Protein AF-A0ABD3WEG9-F1 (afdb_monomer_lite)

Secondary structure (DSSP, 8-state):
-GGGGT-SSEEEEETTEEEEE--TTEEEPTTSS-EEE-TT--SSEEEEE-SSEEEEEESGGGGTS----EEEEE-S--SEEEEETTTTEEEEE-TT-SS-EEEEHHHHHHHHS-S----

Radius of gyration: 19.22 Å; chains: 1; bounding box: 44×30×59 Å

Sequence (119 aa):
SCVNYGCDHICVTEKVGVSCVCKDGYNLNHDMKTCSVNNEYFHRGLVFSNDSSICIVDIRVLTHFSYVPKCVLKINGTRYMVLDTDQRQIIIANETAIYCAMVDILELHQLTKPTGTIS

pLDDT: mean 80.31, std 13.63, range [36.19, 95.25]

Foldseek 3Di:
DLVVVLAPDDWDQDPPGIFHDDDPQWDQDPVRHYTDGNLPDLPDWDWDDDQFFIWIWRCVCVPPDDTDTHGQDTDHGFDDWDQDPVVQWIWTDDPPDPDIDIDHNVVVSVSVDPPDDPD

Organism: Sinanodonta woodiana (NCBI:txid1069815)

Structure (mmCIF, N/CA/C/O backbone):
data_AF-A0ABD3WEG9-F1
#
_entry.id   AF-A0ABD3WEG9-F1
#
loop_
_atom_site.group_PDB
_atom_site.id
_atom_site.type_symbol
_atom_site.label_atom_id
_atom_site.label_alt_id
_atom_site.label_comp_id
_atom_site.label_asym_id
_atom_site.label_entity_id
_atom_site.label_seq_id
_atom_site.pdbx_PDB_ins_code
_atom_site.Cartn_x
_atom_site.Cartn_y
_atom_site.Cartn_z
_atom_site.occupancy
_atom_site.B_iso_or_equiv
_atom_site.auth_seq_id
_atom_site.auth_comp_id
_atom_site.auth_asym_id
_atom_site.auth_atom_id
_atom_site.pdbx_PDB_model_num
ATOM 1 N N . SER A 1 1 ? 19.463 -8.565 -25.690 1.00 74.19 1 SER A N 1
ATOM 2 C CA . SER A 1 1 ? 18.799 -8.338 -24.389 1.00 74.19 1 SER A CA 1
ATOM 3 C C . SER A 1 1 ? 18.061 -7.012 -24.440 1.00 74.19 1 SER A C 1
ATOM 5 O O . SER A 1 1 ? 18.470 -6.155 -25.212 1.00 74.19 1 SER A O 1
ATOM 7 N N . CYS A 1 2 ? 17.000 -6.837 -23.655 1.00 84.69 2 CYS A N 1
ATOM 8 C CA . CYS A 1 2 ? 16.153 -5.640 -23.653 1.00 84.69 2 CYS A CA 1
ATOM 9 C C . CYS A 1 2 ? 16.911 -4.336 -23.362 1.00 84.69 2 CYS A C 1
ATOM 11 O O . CYS A 1 2 ? 16.658 -3.297 -23.967 1.00 84.69 2 CYS A O 1
ATOM 13 N N . VAL A 1 3 ? 17.945 -4.462 -22.530 1.00 85.69 3 VAL A N 1
ATOM 14 C CA . VAL A 1 3 ? 18.919 -3.415 -22.208 1.00 85.69 3 VAL A CA 1
ATOM 15 C C . VAL A 1 3 ? 19.578 -2.828 -23.465 1.00 85.69 3 VAL A C 1
ATOM 17 O O . VAL A 1 3 ? 19.838 -1.632 -23.518 1.00 85.69 3 VAL A O 1
ATOM 20 N N . ASN A 1 4 ? 19.771 -3.622 -24.527 1.00 90.75 4 ASN A N 1
ATOM 21 C CA . ASN A 1 4 ? 20.377 -3.148 -25.780 1.00 90.75 4 ASN A CA 1
ATOM 22 C C . ASN A 1 4 ? 19.481 -2.153 -26.539 1.00 90.75 4 ASN A C 1
ATOM 24 O O . ASN A 1 4 ? 19.971 -1.436 -27.404 1.00 90.75 4 ASN A O 1
ATOM 28 N N . TYR A 1 5 ? 18.181 -2.114 -26.230 1.00 89.69 5 TYR A N 1
ATOM 29 C CA . TYR A 1 5 ? 17.222 -1.156 -26.789 1.00 89.69 5 TYR A CA 1
ATOM 30 C C . TYR A 1 5 ? 16.966 0.034 -25.852 1.00 89.69 5 TYR A C 1
ATOM 32 O O . TYR A 1 5 ? 16.098 0.865 -26.138 1.00 89.69 5 TYR A O 1
ATOM 40 N N . GLY A 1 6 ? 17.707 0.111 -24.740 1.00 91.50 6 GLY A N 1
ATOM 41 C CA . GLY A 1 6 ? 17.581 1.154 -23.726 1.00 91.50 6 GLY A CA 1
ATOM 42 C C . GLY A 1 6 ? 16.321 1.051 -22.867 1.00 91.50 6 GLY A C 1
ATOM 43 O O . GLY A 1 6 ? 15.962 2.040 -22.251 1.00 91.50 6 GLY A O 1
ATOM 44 N N . CYS A 1 7 ? 15.620 -0.088 -22.853 1.00 94.88 7 CYS A N 1
ATOM 45 C CA . CYS A 1 7 ? 14.435 -0.259 -22.011 1.00 94.88 7 CYS A CA 1
ATOM 46 C C . CYS A 1 7 ? 14.826 -0.687 -20.592 1.00 94.88 7 CYS A C 1
ATOM 48 O O . CYS A 1 7 ? 15.594 -1.640 -20.436 1.00 94.88 7 CYS A O 1
ATOM 50 N N . ASP A 1 8 ? 14.215 -0.066 -19.581 1.00 92.50 8 ASP A N 1
ATOM 51 C CA . ASP A 1 8 ? 14.410 -0.447 -18.174 1.00 92.50 8 ASP A CA 1
ATOM 52 C C . ASP A 1 8 ? 13.815 -1.821 -17.847 1.00 92.50 8 ASP A C 1
ATOM 54 O O . ASP A 1 8 ? 14.402 -2.617 -17.115 1.00 92.50 8 ASP A O 1
ATOM 58 N N . HIS A 1 9 ? 12.622 -2.105 -18.376 1.00 90.00 9 HIS A N 1
ATOM 59 C CA . HIS A 1 9 ? 11.848 -3.292 -18.020 1.00 90.00 9 HIS A CA 1
ATOM 60 C C . HIS A 1 9 ? 11.650 -4.242 -19.201 1.00 90.00 9 HIS A C 1
ATOM 62 O O . HIS A 1 9 ? 12.407 -5.200 -19.363 1.00 90.00 9 HIS A O 1
ATOM 68 N N . ILE A 1 10 ? 10.592 -4.034 -19.983 1.00 92.81 10 ILE A N 1
ATOM 69 C CA . ILE A 1 10 ? 10.151 -4.9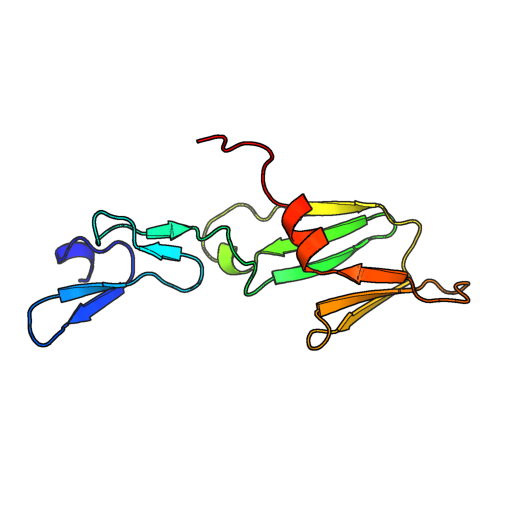39 -21.044 1.00 92.81 10 ILE A CA 1
ATOM 70 C C . ILE A 1 10 ? 10.284 -4.203 -22.378 1.00 92.81 10 ILE A C 1
ATOM 72 O O . ILE A 1 10 ? 10.112 -2.990 -22.452 1.00 92.81 10 ILE A O 1
ATOM 76 N N . CYS A 1 11 ? 10.589 -4.938 -23.440 1.00 94.56 11 CYS A N 1
ATOM 77 C CA . CYS A 1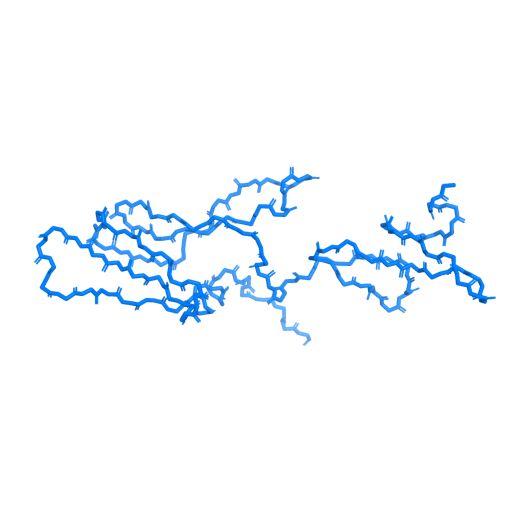 11 ? 10.661 -4.448 -24.810 1.00 94.56 11 CYS A CA 1
ATOM 78 C C . CYS A 1 11 ? 9.763 -5.326 -25.654 1.00 94.56 11 CYS A C 1
ATOM 80 O O . CYS A 1 11 ? 9.792 -6.555 -25.542 1.00 94.56 11 CYS A O 1
ATOM 82 N N . VAL A 1 12 ? 8.987 -4.681 -26.509 1.00 93.94 12 VAL A N 1
ATOM 83 C CA . VAL A 1 12 ? 8.063 -5.332 -27.421 1.00 93.94 12 VAL A CA 1
ATOM 84 C C . VAL A 1 12 ? 8.502 -4.981 -28.832 1.00 93.94 12 VAL A C 1
ATOM 86 O O . VAL A 1 12 ? 8.712 -3.818 -29.170 1.00 93.94 12 VAL A O 1
ATOM 89 N N . THR A 1 13 ? 8.710 -6.004 -29.656 1.00 91.50 13 THR A N 1
ATOM 90 C CA . THR A 1 13 ? 8.978 -5.807 -31.080 1.00 91.50 13 THR A CA 1
ATOM 91 C C . THR A 1 13 ? 7.654 -5.557 -31.786 1.00 91.50 13 THR A C 1
ATOM 93 O O . THR A 1 13 ? 6.763 -6.404 -31.764 1.00 91.50 13 THR A O 1
ATOM 96 N N . GLU A 1 14 ? 7.527 -4.394 -32.409 1.00 88.56 14 GLU A N 1
ATOM 97 C CA . GLU A 1 14 ? 6.346 -3.995 -33.165 1.00 88.56 14 GLU A CA 1
ATOM 98 C C . GLU A 1 14 ? 6.615 -4.069 -34.673 1.00 88.56 14 GLU A C 1
ATOM 100 O O . GLU A 1 14 ? 7.735 -4.318 -35.121 1.00 88.56 14 GLU A O 1
ATOM 105 N N . LYS A 1 15 ? 5.579 -3.823 -35.488 1.00 89.62 15 LYS A N 1
ATOM 106 C CA . LYS A 1 15 ? 5.729 -3.744 -36.954 1.00 89.62 15 LYS A CA 1
ATOM 107 C C . LYS A 1 15 ? 6.740 -2.673 -37.377 1.00 89.62 15 LYS A C 1
ATOM 109 O O . LYS A 1 15 ? 7.346 -2.803 -38.436 1.00 89.62 15 LYS A O 1
ATOM 114 N N . VAL A 1 16 ? 6.912 -1.632 -36.560 1.00 84.00 16 VAL A N 1
ATOM 115 C CA . VAL A 1 16 ? 7.867 -0.543 -36.781 1.00 84.00 16 VAL A CA 1
ATOM 116 C C . VAL A 1 16 ? 8.735 -0.383 -35.530 1.00 84.00 16 VAL A C 1
ATOM 118 O O . VAL A 1 16 ? 8.486 0.464 -34.681 1.00 84.00 16 VAL A O 1
ATOM 121 N N . GLY A 1 17 ? 9.772 -1.212 -35.413 1.00 88.19 17 GLY A N 1
ATOM 122 C CA . GLY A 1 17 ? 10.808 -1.058 -34.389 1.00 88.19 17 GLY A CA 1
ATOM 123 C C . GLY A 1 17 ? 10.499 -1.729 -33.048 1.00 88.19 17 GLY A C 1
ATOM 124 O O . GLY A 1 17 ? 9.861 -2.779 -32.988 1.00 88.19 17 GLY A O 1
ATOM 125 N N . VAL A 1 18 ? 11.043 -1.157 -31.970 1.00 91.50 18 VAL A N 1
ATOM 126 C CA . VAL A 1 18 ? 10.950 -1.696 -30.604 1.00 91.50 18 VAL A CA 1
ATOM 127 C C . VAL A 1 18 ? 10.416 -0.619 -29.670 1.00 91.50 18 VAL A C 1
ATOM 129 O O . VAL A 1 18 ? 11.024 0.448 -29.551 1.00 91.50 18 VAL A O 1
ATOM 132 N N . SER A 1 19 ? 9.319 -0.922 -28.982 1.00 93.69 19 SER A N 1
ATOM 133 C CA . SER A 1 19 ? 8.747 -0.098 -27.918 1.00 93.69 19 SER A CA 1
ATOM 134 C C . SER A 1 19 ? 9.132 -0.653 -26.546 1.00 93.69 19 SER A C 1
ATOM 136 O O . SER A 1 19 ? 9.374 -1.853 -26.390 1.00 93.69 19 SER A O 1
ATOM 138 N N . CYS A 1 20 ? 9.235 0.223 -25.544 1.00 95.25 20 CYS A N 1
ATOM 139 C CA . CYS A 1 20 ? 9.461 -0.183 -24.159 1.00 95.25 20 CYS A CA 1
ATOM 140 C C . CYS A 1 20 ? 8.137 -0.185 -23.395 1.00 95.25 20 CYS A C 1
ATOM 142 O O . CYS A 1 20 ? 7.292 0.685 -23.590 1.00 95.25 20 CYS A O 1
ATOM 144 N N . VAL A 1 21 ? 7.975 -1.159 -22.505 1.00 92.88 21 VAL A N 1
ATOM 145 C CA . VAL A 1 21 ? 6.794 -1.330 -21.659 1.00 92.88 21 VAL A CA 1
ATOM 146 C C . VAL A 1 21 ? 7.252 -1.572 -20.224 1.00 92.88 21 VAL A C 1
ATOM 148 O O . VAL A 1 21 ? 8.261 -2.239 -19.973 1.00 92.88 21 VAL A O 1
ATOM 151 N N . CYS A 1 22 ? 6.512 -1.029 -19.264 1.00 89.25 22 CYS A N 1
ATOM 152 C CA . CYS A 1 22 ? 6.800 -1.204 -17.849 1.00 89.25 22 CYS A CA 1
ATOM 153 C C . CYS A 1 22 ? 6.025 -2.390 -17.262 1.00 89.25 22 CYS A C 1
ATOM 155 O O . 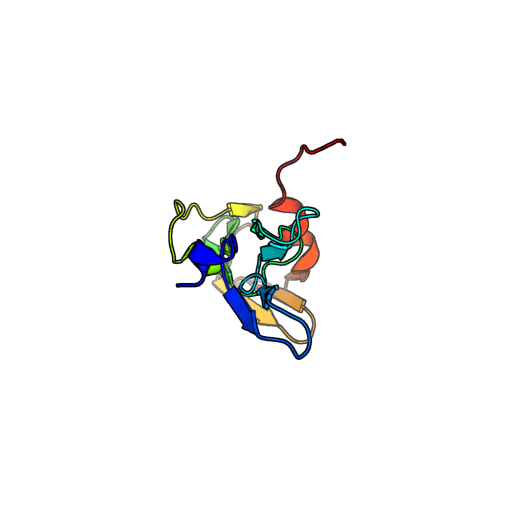CYS A 1 22 ? 4.924 -2.713 -17.700 1.00 89.25 22 CYS A O 1
ATOM 157 N N . LYS A 1 23 ? 6.615 -3.050 -16.259 1.00 85.56 23 LYS A N 1
ATOM 158 C CA . LYS A 1 23 ? 5.919 -4.057 -15.446 1.00 85.56 23 LYS A CA 1
ATOM 159 C C . LYS A 1 23 ? 4.758 -3.418 -14.675 1.00 85.56 23 LYS A C 1
ATOM 161 O O . LYS A 1 23 ? 4.785 -2.219 -14.403 1.00 85.56 23 LYS A O 1
ATOM 166 N N . ASP A 1 24 ? 3.795 -4.238 -14.253 1.00 77.75 24 ASP A N 1
ATOM 167 C CA . ASP A 1 24 ? 2.699 -3.825 -13.367 1.00 77.75 24 ASP A CA 1
ATOM 168 C C . ASP A 1 24 ? 3.203 -2.972 -12.191 1.00 77.75 24 ASP A C 1
ATOM 170 O O . ASP A 1 24 ? 4.132 -3.359 -11.478 1.00 77.75 24 ASP A O 1
ATOM 174 N N . GLY A 1 25 ? 2.548 -1.835 -11.943 1.00 73.69 25 GLY A N 1
ATOM 175 C CA . GLY A 1 25 ? 2.930 -0.911 -10.869 1.00 73.69 25 GLY A CA 1
ATOM 176 C C . GLY A 1 25 ? 4.022 0.090 -11.245 1.00 73.69 25 GLY A C 1
ATOM 177 O O . GLY A 1 25 ? 4.511 0.787 -10.363 1.00 73.69 25 GLY A O 1
ATOM 178 N N . TYR A 1 26 ? 4.377 0.197 -12.525 1.00 82.25 26 TYR A N 1
ATOM 179 C CA . TYR A 1 26 ? 5.281 1.217 -13.046 1.00 82.25 26 TYR A CA 1
ATOM 180 C C . TYR A 1 26 ? 4.675 1.909 -14.268 1.00 82.25 26 TYR A C 1
ATOM 182 O O . TYR A 1 26 ? 4.029 1.263 -15.092 1.00 82.25 26 TYR A O 1
ATOM 190 N N . ASN A 1 27 ? 4.931 3.207 -14.404 1.00 88.06 27 ASN A N 1
ATOM 191 C CA . ASN A 1 27 ? 4.557 4.001 -15.566 1.00 88.06 27 ASN A CA 1
ATOM 192 C C . ASN A 1 27 ? 5.786 4.252 -16.439 1.00 88.06 27 ASN A C 1
ATOM 194 O O . ASN A 1 27 ? 6.883 4.495 -15.929 1.00 88.06 27 ASN A O 1
ATOM 198 N N . LEU A 1 28 ? 5.591 4.193 -17.757 1.00 92.12 28 LEU A N 1
ATOM 199 C CA . LEU A 1 28 ? 6.629 4.566 -18.712 1.00 92.12 28 LEU A CA 1
ATOM 200 C C . LEU A 1 28 ? 6.819 6.080 -18.656 1.00 92.12 28 LEU A C 1
ATOM 202 O O . LEU A 1 28 ? 5.855 6.836 -18.773 1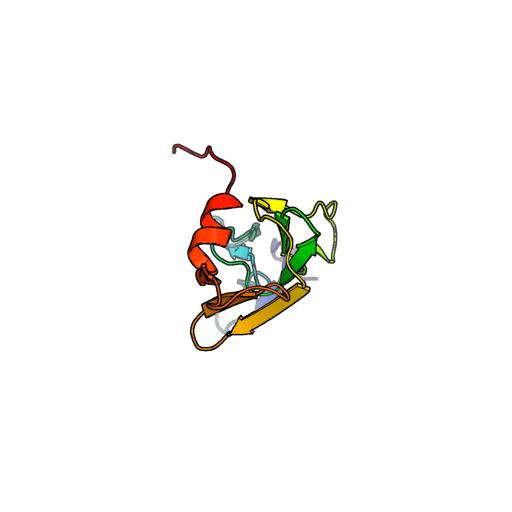.00 92.12 28 LEU A O 1
ATOM 206 N N . ASN A 1 29 ? 8.059 6.508 -18.454 1.00 93.31 29 ASN A N 1
ATOM 207 C CA . ASN A 1 29 ? 8.403 7.918 -18.397 1.00 93.31 29 ASN A CA 1
ATOM 208 C C . ASN A 1 29 ? 8.334 8.552 -19.794 1.00 93.31 29 ASN A C 1
ATOM 210 O O . ASN A 1 29 ? 8.279 7.873 -20.821 1.00 93.31 29 ASN A O 1
ATOM 214 N N . HIS A 1 30 ? 8.368 9.885 -19.842 1.00 94.81 30 HIS A N 1
ATOM 215 C CA . HIS A 1 30 ? 8.299 10.646 -21.095 1.00 94.81 30 HIS A CA 1
ATOM 216 C C . HIS A 1 30 ? 9.449 10.366 -22.071 1.00 94.81 30 HIS A C 1
ATOM 218 O O . HIS A 1 30 ? 9.305 10.616 -23.264 1.00 94.81 30 HIS A O 1
ATOM 224 N N . ASP A 1 31 ? 10.570 9.825 -21.590 1.00 94.69 31 ASP A N 1
ATOM 225 C CA . ASP A 1 31 ? 11.671 9.374 -22.444 1.00 94.69 31 ASP A CA 1
ATOM 226 C C . ASP A 1 31 ? 11.347 8.090 -23.232 1.00 94.69 31 ASP A C 1
ATOM 228 O O . ASP A 1 31 ? 12.129 7.687 -24.091 1.00 94.69 31 ASP A O 1
ATOM 232 N N . MET A 1 32 ? 10.192 7.465 -22.965 1.00 93.31 32 MET A N 1
ATOM 233 C CA . MET A 1 32 ? 9.708 6.214 -23.559 1.00 93.31 32 MET A CA 1
ATOM 234 C C . MET A 1 32 ? 10.638 5.014 -23.339 1.00 93.31 32 MET A C 1
ATOM 236 O O . MET A 1 32 ? 10.557 4.020 -24.067 1.00 93.31 32 MET A O 1
ATOM 240 N N . LYS A 1 33 ? 11.531 5.097 -22.353 1.00 93.12 33 LYS A N 1
ATOM 241 C CA . LYS A 1 33 ? 12.589 4.116 -22.093 1.00 93.12 33 LYS A CA 1
ATOM 242 C C . LYS A 1 33 ? 12.617 3.681 -20.636 1.00 93.12 33 LYS A C 1
ATOM 244 O O . LYS A 1 33 ? 12.712 2.478 -20.369 1.00 93.12 33 LYS A O 1
ATOM 249 N N . THR A 1 34 ? 12.504 4.644 -19.725 1.00 93.00 34 THR A N 1
ATOM 250 C CA . THR A 1 34 ? 12.631 4.408 -18.291 1.00 93.00 34 THR A CA 1
ATOM 251 C C . THR A 1 34 ? 11.281 4.245 -17.604 1.00 93.00 34 THR A C 1
ATOM 253 O O . THR A 1 34 ? 10.248 4.711 -18.094 1.00 93.00 34 THR A O 1
ATOM 256 N N . CYS A 1 35 ? 11.274 3.552 -16.466 1.00 90.00 35 CYS A N 1
ATOM 257 C CA . CYS A 1 35 ? 10.056 3.236 -15.721 1.00 90.00 35 CYS A CA 1
ATOM 258 C C . CYS A 1 35 ? 10.094 3.837 -14.312 1.00 90.00 35 CYS A C 1
ATOM 260 O O . CYS A 1 35 ? 10.988 3.531 -13.524 1.00 90.00 35 CYS A O 1
ATOM 262 N N . SER A 1 36 ? 9.089 4.638 -13.952 1.00 86.19 36 SER A N 1
ATOM 263 C CA . SER A 1 36 ? 8.901 5.136 -12.581 1.00 86.19 36 SER A CA 1
ATOM 264 C C . SER A 1 36 ? 7.810 4.354 -11.854 1.00 86.19 36 SER A C 1
ATOM 266 O O . SER A 1 36 ? 6.866 3.866 -12.473 1.00 86.19 36 SER A O 1
ATOM 268 N N . VAL A 1 37 ? 7.947 4.188 -10.533 1.00 76.62 37 VAL A N 1
ATOM 269 C CA . VAL A 1 37 ? 6.931 3.500 -9.721 1.00 76.62 37 VAL A CA 1
ATOM 270 C C . VAL A 1 37 ? 5.620 4.271 -9.823 1.00 76.62 37 VAL A C 1
ATOM 272 O O . VAL A 1 37 ? 5.557 5.461 -9.514 1.00 76.62 37 VAL A O 1
ATOM 275 N N . ASN A 1 38 ? 4.563 3.578 -10.233 1.00 74.06 38 ASN A N 1
ATOM 276 C CA . ASN A 1 38 ? 3.225 4.126 -10.237 1.00 74.06 38 ASN A CA 1
ATOM 277 C C . ASN A 1 38 ? 2.688 4.134 -8.795 1.00 74.06 38 ASN A C 1
ATOM 279 O O . ASN A 1 38 ? 2.270 3.105 -8.260 1.00 74.06 38 ASN A O 1
ATOM 283 N N . ASN A 1 39 ? 2.691 5.314 -8.175 1.00 65.56 39 ASN A N 1
ATOM 284 C CA . ASN A 1 39 ? 2.139 5.541 -6.837 1.00 65.56 39 ASN A CA 1
ATOM 285 C C . ASN A 1 39 ? 0.601 5.614 -6.806 1.00 65.56 39 ASN A C 1
ATOM 287 O O . ASN A 1 39 ? 0.030 5.844 -5.737 1.00 65.56 39 ASN A O 1
ATOM 291 N N . GLU A 1 40 ? -0.083 5.464 -7.943 1.00 60.50 40 GLU A N 1
ATOM 292 C CA . GLU A 1 40 ? -1.528 5.688 -8.021 1.00 60.50 40 GLU A CA 1
ATOM 293 C C . GLU A 1 40 ? -2.366 4.525 -7.491 1.00 60.50 40 GLU A C 1
ATOM 295 O O . GLU A 1 40 ? -3.511 4.756 -7.119 1.00 60.50 40 GLU A O 1
ATOM 300 N N . TYR A 1 41 ? -1.825 3.307 -7.370 1.00 54.09 41 TYR A N 1
ATOM 301 C CA . TYR A 1 41 ? -2.627 2.161 -6.928 1.00 54.09 41 TYR A CA 1
ATOM 302 C C . TYR A 1 41 ? -1.793 1.115 -6.202 1.00 54.09 41 TYR A C 1
ATOM 304 O O . TYR A 1 41 ? -0.822 0.622 -6.770 1.00 54.09 41 TYR A O 1
ATOM 312 N N . PHE A 1 42 ? -2.215 0.686 -5.007 1.00 60.06 42 PHE A N 1
ATOM 313 C CA . PHE A 1 42 ? -1.830 -0.612 -4.436 1.00 60.06 42 PHE A CA 1
ATOM 314 C C . PHE A 1 42 ? -2.644 -1.700 -5.143 1.00 60.06 42 PHE A C 1
ATOM 316 O O . PHE A 1 42 ? -3.708 -2.089 -4.680 1.00 60.06 42 PHE A O 1
ATOM 323 N N . HIS A 1 43 ? -2.180 -2.180 -6.298 1.00 60.25 43 HIS A N 1
ATOM 324 C CA . HIS A 1 43 ? -2.901 -3.242 -7.012 1.00 60.25 43 HIS A CA 1
ATOM 325 C C . HIS A 1 43 ? -2.843 -4.587 -6.283 1.00 60.25 43 HIS A C 1
ATOM 327 O O . HIS A 1 43 ? -3.721 -5.427 -6.458 1.00 60.25 43 HIS A O 1
ATOM 333 N N . ARG A 1 44 ? -1.781 -4.816 -5.504 1.00 72.25 44 ARG A N 1
ATOM 334 C CA . ARG A 1 44 ? -1.542 -6.057 -4.768 1.00 72.25 44 ARG A CA 1
ATOM 335 C C . ARG A 1 44 ? -0.843 -5.693 -3.462 1.00 72.25 44 ARG A C 1
ATOM 337 O O . ARG A 1 44 ? 0.257 -5.141 -3.484 1.00 72.25 44 ARG A O 1
ATOM 344 N N . GLY A 1 45 ? -1.485 -5.975 -2.337 1.00 76.94 45 GLY A N 1
ATOM 345 C CA . GLY A 1 45 ? -0.987 -5.632 -1.010 1.00 76.94 45 GLY A CA 1
ATOM 346 C C . GLY A 1 45 ? -1.594 -6.525 0.061 1.00 76.94 45 GLY A C 1
ATOM 347 O O . GLY A 1 45 ? -2.575 -7.222 -0.189 1.00 76.94 45 GLY A O 1
ATOM 348 N N . LEU A 1 46 ? -1.002 -6.499 1.250 1.00 83.06 46 LEU A N 1
ATOM 349 C CA . LEU A 1 46 ? -1.582 -7.103 2.444 1.00 83.06 46 LEU A CA 1
ATOM 350 C C . LEU A 1 46 ? -2.131 -5.989 3.325 1.00 83.06 46 LEU A C 1
ATOM 352 O O . LEU A 1 46 ? -1.437 -5.002 3.577 1.00 83.06 46 LEU A O 1
ATOM 356 N N . VAL A 1 47 ? -3.354 -6.169 3.809 1.00 86.88 47 VAL A N 1
ATOM 357 C CA . VAL A 1 47 ? -3.925 -5.336 4.865 1.00 86.88 47 VAL A CA 1
ATOM 358 C C . VAL A 1 47 ? -4.048 -6.209 6.102 1.00 86.88 47 VAL A C 1
ATOM 360 O O . VAL A 1 47 ? -4.611 -7.300 6.035 1.00 86.88 47 VAL A O 1
ATOM 363 N N . PHE A 1 48 ? -3.504 -5.747 7.219 1.00 88.94 48 PHE A N 1
ATOM 364 C CA . PHE A 1 48 ? -3.616 -6.439 8.496 1.00 88.94 48 PHE A CA 1
ATOM 365 C C . PHE A 1 48 ? -3.844 -5.436 9.621 1.00 88.94 48 PHE A C 1
ATOM 367 O O . PHE A 1 48 ? -3.446 -4.274 9.531 1.00 88.94 48 PHE A O 1
ATOM 374 N N . SER A 1 49 ? -4.465 -5.895 10.697 1.00 89.38 49 SER A N 1
ATOM 375 C CA . SER A 1 49 ? -4.588 -5.148 11.942 1.00 89.38 49 SER A CA 1
ATOM 376 C C . SER A 1 49 ? -3.665 -5.735 13.002 1.00 89.38 49 SER A C 1
ATOM 378 O O . SER A 1 49 ? -3.467 -6.947 13.066 1.00 89.38 49 SER A O 1
ATOM 380 N N . ASN A 1 50 ? -3.137 -4.876 13.863 1.00 85.00 50 ASN A N 1
ATOM 381 C CA . ASN A 1 50 ? -2.730 -5.271 15.209 1.00 85.00 50 ASN A CA 1
ATOM 382 C C . ASN A 1 50 ? -3.767 -4.743 16.218 1.00 85.00 50 ASN A C 1
ATOM 384 O O . ASN A 1 50 ? -4.798 -4.200 15.825 1.00 85.00 50 ASN A O 1
ATOM 388 N N . ASP A 1 51 ? -3.479 -4.844 17.514 1.00 83.44 51 ASP A N 1
ATOM 389 C CA . ASP A 1 51 ? -4.419 -4.438 18.571 1.00 83.44 51 ASP A CA 1
ATOM 390 C C . ASP A 1 51 ? -4.744 -2.931 18.583 1.00 83.44 51 ASP A C 1
ATOM 392 O O . ASP A 1 51 ? -5.704 -2.502 19.220 1.00 83.44 51 ASP A O 1
ATOM 396 N N . SER A 1 52 ? -3.954 -2.110 17.888 1.00 86.38 52 SER A N 1
ATOM 397 C CA . SER A 1 52 ? -4.004 -0.645 17.973 1.00 86.38 52 SER A CA 1
ATOM 398 C C . SER A 1 52 ? -4.050 0.076 16.626 1.00 86.38 52 SER A C 1
ATOM 400 O O . SER A 1 52 ? -4.215 1.298 16.575 1.00 86.38 52 SER A O 1
ATOM 402 N N . SER A 1 53 ? -3.798 -0.608 15.511 1.00 89.44 53 SER A N 1
ATOM 403 C CA . SER A 1 53 ? -3.668 0.019 14.196 1.00 89.44 53 SER A CA 1
ATOM 404 C C . SER A 1 53 ? -3.943 -0.945 13.047 1.00 89.44 53 SER A C 1
ATOM 406 O O . SER A 1 53 ? -3.634 -2.132 13.135 1.00 89.44 53 SER A O 1
ATOM 408 N N . ILE A 1 54 ? -4.436 -0.400 11.937 1.00 88.44 54 ILE A N 1
ATOM 409 C CA . ILE A 1 54 ? -4.465 -1.066 10.632 1.00 88.44 54 ILE A CA 1
ATOM 410 C C . ILE A 1 54 ? -3.242 -0.636 9.836 1.00 88.44 54 ILE A C 1
ATOM 412 O O . ILE A 1 54 ? -2.908 0.554 9.770 1.00 88.44 54 ILE A O 1
ATOM 416 N N . CYS A 1 55 ? -2.594 -1.614 9.218 1.00 86.44 55 CYS A N 1
ATOM 417 C CA . CYS A 1 55 ? -1.381 -1.443 8.449 1.00 86.44 55 CYS A CA 1
ATOM 418 C C . CYS A 1 55 ? -1.536 -2.034 7.045 1.00 86.44 55 CYS A C 1
ATOM 420 O O . CYS A 1 55 ? -2.208 -3.046 6.843 1.00 86.44 55 CYS A O 1
ATOM 422 N N . ILE A 1 56 ? -0.880 -1.395 6.077 1.00 83.25 56 ILE A N 1
ATOM 423 C CA . ILE A 1 56 ? -0.825 -1.845 4.685 1.00 83.25 56 ILE A CA 1
ATOM 424 C C . ILE A 1 56 ? 0.623 -2.155 4.319 1.00 83.25 56 ILE A C 1
ATOM 426 O O . ILE A 1 56 ? 1.548 -1.423 4.692 1.00 83.25 56 ILE A O 1
ATOM 430 N N . VAL A 1 57 ? 0.813 -3.223 3.552 1.00 79.25 57 VAL A N 1
ATOM 431 C CA . VAL A 1 57 ? 2.086 -3.588 2.928 1.00 79.25 57 VAL A CA 1
ATOM 432 C C . VAL A 1 57 ? 1.884 -3.697 1.423 1.00 79.25 57 VAL A C 1
ATOM 434 O O . VAL A 1 57 ? 0.998 -4.420 0.969 1.00 79.25 57 VAL A O 1
ATOM 437 N N . ASP A 1 58 ? 2.725 -3.012 0.646 1.00 75.12 58 ASP A N 1
ATOM 438 C CA . ASP A 1 58 ? 2.819 -3.246 -0.798 1.00 75.12 58 ASP A CA 1
ATOM 439 C C . ASP A 1 58 ? 3.644 -4.512 -1.053 1.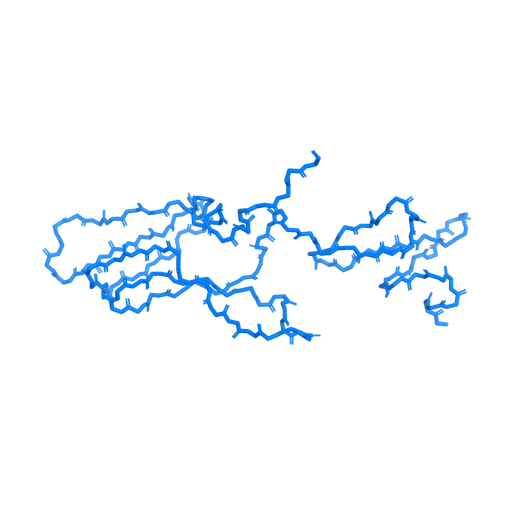00 75.12 58 ASP A C 1
ATOM 441 O O . ASP A 1 58 ? 4.826 -4.566 -0.707 1.00 75.12 58 ASP A O 1
ATOM 445 N N . ILE A 1 59 ? 3.042 -5.533 -1.669 1.00 69.94 59 ILE A N 1
ATOM 446 C CA . ILE A 1 59 ? 3.754 -6.778 -1.993 1.00 69.94 59 ILE A CA 1
ATOM 447 C C . ILE A 1 59 ? 4.441 -6.739 -3.360 1.00 69.94 59 ILE A C 1
ATOM 449 O O . ILE A 1 59 ? 5.277 -7.593 -3.642 1.00 69.94 59 ILE A O 1
ATOM 453 N N . ARG A 1 60 ? 4.178 -5.740 -4.212 1.00 63.31 60 ARG A N 1
ATOM 454 C CA . ARG A 1 60 ? 4.923 -5.569 -5.480 1.00 63.31 60 ARG A CA 1
ATOM 455 C C . ARG A 1 60 ? 6.364 -5.146 -5.229 1.00 63.31 60 ARG A C 1
ATOM 457 O O . ARG A 1 60 ? 7.235 -5.369 -6.060 1.00 63.31 60 ARG A O 1
ATOM 464 N N . VAL A 1 61 ? 6.617 -4.626 -4.031 1.00 53.75 61 VAL A N 1
ATOM 465 C CA . VAL A 1 61 ? 7.949 -4.325 -3.528 1.00 53.75 61 VAL A CA 1
ATOM 466 C C . VAL A 1 61 ? 8.734 -5.599 -3.165 1.00 53.75 61 VAL A C 1
ATOM 468 O O . VAL A 1 61 ? 9.941 -5.479 -2.978 1.00 53.75 61 VAL A O 1
ATOM 471 N N . LEU A 1 62 ? 8.095 -6.798 -3.162 1.00 47.97 62 LEU A N 1
ATOM 472 C CA . LEU A 1 62 ? 8.593 -8.211 -3.211 1.00 47.97 62 LEU A CA 1
ATOM 473 C C . LEU A 1 62 ? 10.009 -8.440 -3.773 1.00 47.97 62 LEU A C 1
ATOM 475 O O . LEU A 1 62 ? 10.688 -9.415 -3.452 1.00 47.97 62 LEU A O 1
ATOM 479 N N . THR A 1 63 ? 10.453 -7.547 -4.647 1.00 55.84 63 THR A N 1
ATOM 480 C CA . THR A 1 63 ? 11.635 -7.741 -5.459 1.00 55.84 63 THR A CA 1
ATOM 481 C C . THR A 1 63 ? 12.636 -6.588 -5.405 1.00 55.84 63 THR A C 1
ATOM 483 O O . THR A 1 63 ? 13.282 -6.455 -6.429 1.00 55.84 63 THR A O 1
ATOM 486 N N . HIS A 1 64 ? 12.783 -5.777 -4.324 1.00 52.66 64 HIS A N 1
ATOM 487 C CA . HIS A 1 64 ? 14.055 -5.073 -3.934 1.00 52.66 64 HIS A CA 1
ATOM 488 C C . HIS A 1 64 ? 13.977 -3.867 -2.938 1.00 52.66 64 HIS A C 1
ATOM 490 O O . HIS A 1 64 ? 15.014 -3.246 -2.714 1.00 52.66 64 HIS A O 1
ATOM 496 N N . PHE A 1 65 ? 12.858 -3.507 -2.282 1.00 53.00 65 PHE A N 1
ATOM 497 C CA . PHE A 1 65 ? 12.879 -2.443 -1.238 1.00 53.00 65 PHE A CA 1
ATOM 498 C C . PHE A 1 65 ? 12.451 -2.926 0.158 1.00 53.00 65 PHE A C 1
ATOM 500 O O . PHE A 1 65 ? 11.705 -3.887 0.304 1.00 53.00 65 PHE A O 1
ATOM 507 N N . SER A 1 66 ? 12.960 -2.239 1.188 1.00 49.66 66 SER A N 1
ATOM 508 C CA . SER A 1 66 ? 12.742 -2.520 2.614 1.00 49.66 66 SER A CA 1
ATOM 509 C C . SER A 1 66 ? 11.250 -2.485 2.985 1.00 49.66 66 SER A C 1
ATOM 511 O O . SER A 1 66 ? 10.606 -1.436 2.904 1.00 49.66 66 SER A O 1
ATOM 513 N N . TYR A 1 67 ? 10.693 -3.635 3.378 1.00 63.06 67 TYR A N 1
ATOM 514 C CA . TYR A 1 67 ? 9.284 -3.791 3.757 1.00 63.06 67 TYR A CA 1
ATOM 515 C C . TYR A 1 67 ? 9.02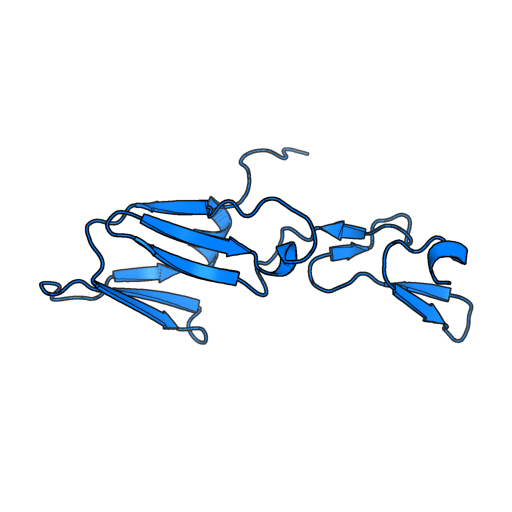2 -3.198 5.135 1.00 63.06 67 TYR A C 1
ATOM 517 O O . TYR A 1 67 ? 9.205 -3.861 6.155 1.00 63.06 67 TYR A O 1
ATOM 525 N N . VAL A 1 68 ? 8.552 -1.955 5.174 1.00 69.44 68 VAL A N 1
ATOM 526 C CA . VAL A 1 68 ? 8.039 -1.352 6.407 1.00 69.44 68 VAL A CA 1
ATOM 527 C C . VAL A 1 68 ? 6.522 -1.222 6.277 1.00 69.44 68 VAL A C 1
ATOM 529 O O . VAL A 1 68 ? 6.058 -0.445 5.438 1.00 69.44 68 VAL A O 1
ATOM 532 N N . PRO A 1 69 ? 5.732 -1.975 7.067 1.00 79.00 69 PRO A N 1
ATOM 533 C CA . PRO A 1 69 ? 4.288 -1.805 7.106 1.00 79.00 69 PRO A CA 1
ATOM 534 C C . PRO A 1 69 ? 3.923 -0.365 7.452 1.00 79.00 69 PRO A C 1
ATOM 536 O O . PRO A 1 69 ? 4.397 0.188 8.446 1.00 79.00 69 PRO A O 1
ATOM 539 N N . LYS A 1 70 ? 3.057 0.246 6.642 1.00 83.00 70 LYS A N 1
ATOM 540 C CA . LYS A 1 70 ? 2.539 1.585 6.923 1.00 83.00 70 LYS A CA 1
ATOM 541 C C . LYS A 1 70 ? 1.261 1.457 7.735 1.00 83.00 70 LYS A C 1
ATOM 543 O O . LYS A 1 70 ? 0.214 1.118 7.190 1.00 83.00 70 LYS A O 1
ATOM 548 N N . CYS A 1 71 ? 1.364 1.715 9.034 1.00 86.88 71 CYS A N 1
ATOM 549 C CA . CYS A 1 71 ? 0.227 1.732 9.948 1.00 86.88 71 CYS A CA 1
ATOM 550 C C . CYS A 1 71 ? -0.411 3.121 9.952 1.00 86.88 71 CYS A C 1
ATOM 552 O O . CYS A 1 71 ? 0.166 4.066 10.488 1.00 86.88 71 CYS A O 1
ATOM 554 N N . VAL A 1 72 ? -1.573 3.240 9.313 1.00 85.25 72 VAL A N 1
ATOM 555 C CA . VAL A 1 72 ? -2.169 4.537 8.949 1.00 85.25 72 VAL A CA 1
ATOM 556 C C . VAL A 1 72 ? -3.448 4.866 9.703 1.00 85.25 72 VAL A C 1
ATOM 558 O O . VAL A 1 72 ? -3.766 6.040 9.854 1.00 85.25 72 VAL A O 1
ATOM 561 N N . LEU A 1 73 ? -4.154 3.860 10.223 1.00 86.44 73 LEU A N 1
ATOM 562 C CA . LEU A 1 73 ? -5.388 4.075 10.972 1.00 86.44 73 LEU A CA 1
ATOM 563 C C . LEU A 1 73 ? -5.252 3.514 12.380 1.00 86.44 73 LEU A C 1
ATOM 565 O O . LEU A 1 73 ? -4.954 2.333 12.542 1.00 86.44 73 LEU A O 1
ATOM 569 N N . LYS A 1 74 ? -5.475 4.355 13.392 1.00 87.25 74 LYS A N 1
ATOM 570 C CA . LYS A 1 74 ? -5.534 3.932 14.793 1.00 87.25 74 LYS A CA 1
ATOM 571 C C . LYS A 1 74 ? -6.902 3.328 15.092 1.00 87.25 74 LYS A C 1
ATOM 573 O O . LYS A 1 74 ? -7.925 3.898 14.732 1.00 87.25 74 LYS A O 1
ATOM 578 N N . ILE A 1 75 ? -6.897 2.190 15.769 1.00 85.75 75 ILE A N 1
ATOM 579 C CA . ILE A 1 75 ? -8.088 1.452 16.200 1.00 85.75 75 ILE A CA 1
ATOM 580 C C . ILE A 1 75 ? -7.940 1.097 17.681 1.00 85.75 75 ILE A C 1
ATOM 582 O O . ILE A 1 75 ? -6.835 1.130 18.220 1.00 85.75 75 ILE A O 1
ATOM 586 N N . ASN A 1 76 ? -9.046 0.769 18.347 1.00 79.12 76 ASN A N 1
ATOM 587 C CA . ASN A 1 76 ? -9.047 0.369 19.753 1.00 79.12 76 ASN A CA 1
ATOM 588 C C . ASN A 1 76 ? -9.486 -1.091 19.887 1.00 79.12 76 ASN A C 1
ATOM 590 O O . ASN A 1 76 ? -10.655 -1.370 20.158 1.00 79.12 76 ASN A O 1
ATOM 594 N N . GLY A 1 77 ? -8.549 -2.008 19.647 1.00 76.06 77 GLY A N 1
ATOM 595 C CA . GLY A 1 77 ? -8.814 -3.439 19.614 1.00 76.06 77 GLY A CA 1
ATOM 596 C C . GLY A 1 77 ? -9.609 -3.855 18.377 1.00 76.06 77 GLY A C 1
ATOM 597 O O . GLY A 1 77 ? -10.626 -3.270 18.007 1.00 76.06 77 GLY A O 1
ATOM 598 N N . THR A 1 78 ? -9.157 -4.904 17.705 1.00 77.19 78 THR A N 1
ATOM 599 C CA . THR A 1 78 ? -9.891 -5.532 16.604 1.00 77.19 78 THR A CA 1
ATOM 600 C C . THR A 1 78 ? -9.659 -7.018 16.682 1.00 77.19 78 THR A C 1
ATOM 602 O O . THR A 1 78 ? -8.515 -7.462 16.724 1.00 77.19 78 THR A O 1
ATOM 605 N N . ARG A 1 79 ? -10.749 -7.783 16.714 1.00 82.44 79 ARG A N 1
ATOM 606 C CA . ARG A 1 79 ? -10.667 -9.245 16.731 1.00 82.44 79 ARG A CA 1
ATOM 607 C C . ARG A 1 79 ? -11.055 -9.855 15.398 1.00 82.44 79 ARG A C 1
ATOM 609 O O . ARG A 1 79 ? -10.520 -10.893 15.023 1.00 82.44 79 ARG A O 1
ATOM 616 N N . TYR A 1 80 ? -11.950 -9.186 14.683 1.00 87.75 80 TYR A N 1
ATOM 617 C CA . TYR A 1 80 ? -12.407 -9.598 13.372 1.00 87.75 80 TYR A CA 1
ATOM 618 C C . TYR A 1 80 ? -12.141 -8.468 12.391 1.00 87.75 80 TYR A C 1
ATOM 620 O O . TYR A 1 80 ? -12.562 -7.332 12.605 1.00 87.75 80 TYR A O 1
ATOM 628 N N . MET A 1 81 ? -11.438 -8.802 11.318 1.00 90.44 81 MET A N 1
ATOM 629 C CA . MET A 1 81 ? -11.187 -7.910 10.201 1.00 90.44 81 MET A CA 1
ATOM 630 C C . MET A 1 81 ? -11.484 -8.683 8.923 1.00 90.44 81 MET A C 1
ATOM 632 O O . MET A 1 81 ? -10.935 -9.763 8.705 1.00 90.44 81 MET A O 1
ATOM 636 N N . VAL A 1 82 ? -12.365 -8.136 8.095 1.00 91.56 82 VAL A N 1
ATOM 637 C CA . VAL A 1 82 ? -12.746 -8.709 6.804 1.00 91.56 82 VAL A CA 1
ATOM 638 C C . VAL A 1 82 ? -12.532 -7.652 5.733 1.00 91.56 82 VAL A C 1
ATOM 640 O O . VAL A 1 82 ? -12.835 -6.479 5.937 1.00 91.56 82 VAL A O 1
ATOM 643 N N . LEU A 1 83 ? -11.990 -8.071 4.595 1.00 90.62 83 LEU A N 1
ATOM 644 C CA . LEU A 1 83 ? -11.839 -7.230 3.417 1.00 90.62 83 LEU A CA 1
ATOM 645 C C . LEU A 1 83 ? -12.945 -7.585 2.421 1.00 90.62 83 LEU A C 1
ATOM 647 O O . LEU A 1 83 ? -12.951 -8.695 1.892 1.00 90.62 83 LEU A O 1
ATOM 651 N N . ASP A 1 84 ? -13.854 -6.652 2.164 1.00 90.56 84 ASP A N 1
ATOM 652 C CA . ASP A 1 84 ? -14.820 -6.735 1.071 1.00 90.56 84 ASP A CA 1
ATOM 653 C C . ASP A 1 84 ? -14.216 -6.052 -0.164 1.00 90.56 84 ASP A C 1
ATOM 655 O O . ASP A 1 84 ? -14.116 -4.823 -0.246 1.00 90.56 84 ASP A O 1
ATOM 659 N N . THR A 1 85 ? -13.759 -6.856 -1.123 1.00 84.25 85 THR A N 1
ATOM 660 C CA . THR A 1 85 ? -13.130 -6.358 -2.353 1.00 84.25 85 THR A CA 1
ATOM 661 C C . THR A 1 85 ? -14.129 -5.812 -3.363 1.00 84.25 85 THR A C 1
ATOM 663 O O . THR A 1 85 ? -13.747 -4.975 -4.182 1.00 84.25 85 THR A O 1
ATOM 666 N N . ASP A 1 86 ? -15.385 -6.254 -3.303 1.00 87.81 86 ASP A N 1
ATOM 667 C CA . ASP A 1 86 ? -16.427 -5.831 -4.237 1.00 87.81 86 ASP A CA 1
ATOM 668 C C . ASP A 1 86 ? -16.922 -4.432 -3.865 1.00 87.81 86 ASP A C 1
ATOM 670 O O . ASP A 1 86 ? -17.032 -3.554 -4.724 1.00 87.81 86 ASP A O 1
ATOM 674 N N . GLN A 1 87 ? -17.132 -4.196 -2.567 1.00 88.62 87 GLN A N 1
ATOM 675 C CA . GLN A 1 87 ? -17.540 -2.894 -2.030 1.00 88.62 87 GLN A CA 1
ATOM 676 C C . GLN A 1 87 ? -16.362 -1.981 -1.675 1.00 88.62 87 GLN A C 1
ATOM 678 O O . GLN A 1 87 ? -16.569 -0.805 -1.387 1.00 88.62 87 GLN A O 1
ATOM 683 N N . ARG A 1 88 ? -15.127 -2.494 -1.736 1.00 88.50 88 ARG A N 1
ATOM 684 C CA . ARG A 1 88 ? -13.878 -1.788 -1.391 1.00 88.50 88 ARG A CA 1
ATOM 685 C C . ARG A 1 88 ? -13.832 -1.292 0.053 1.00 88.50 88 ARG A C 1
ATOM 687 O O . ARG A 1 88 ? -13.337 -0.199 0.333 1.00 88.50 88 ARG A O 1
ATOM 694 N N . GLN A 1 89 ? -14.305 -2.120 0.974 1.00 91.44 89 GLN A N 1
ATOM 695 C CA . GLN A 1 89 ? -14.385 -1.781 2.388 1.00 91.44 89 GLN A CA 1
ATOM 696 C C . GLN A 1 89 ? -13.610 -2.771 3.249 1.00 91.44 89 GLN A C 1
ATOM 698 O O . GLN A 1 89 ? -13.569 -3.973 2.996 1.00 91.44 89 GLN A O 1
ATOM 703 N N . ILE A 1 90 ? -13.013 -2.251 4.312 1.00 90.94 90 ILE A N 1
ATOM 704 C CA . ILE A 1 90 ? -12.497 -3.033 5.426 1.00 90.94 90 ILE A CA 1
ATOM 705 C C . ILE A 1 90 ? -13.544 -2.974 6.529 1.00 90.94 90 ILE A C 1
ATOM 707 O O . ILE A 1 90 ? -13.864 -1.900 7.038 1.00 90.94 90 ILE A O 1
ATOM 711 N N . ILE A 1 91 ? -14.062 -4.136 6.900 1.00 92.06 91 ILE A N 1
ATOM 712 C CA . ILE A 1 91 ? -15.054 -4.292 7.956 1.00 92.06 91 ILE A CA 1
ATOM 713 C C . ILE A 1 91 ? -14.337 -4.777 9.210 1.00 92.06 91 ILE A C 1
ATOM 715 O O . ILE A 1 91 ? -13.582 -5.751 9.179 1.00 92.06 91 ILE A O 1
ATOM 719 N N . ILE A 1 92 ? -14.574 -4.082 10.314 1.00 90.38 92 ILE A N 1
ATOM 720 C CA . ILE A 1 92 ? -13.863 -4.246 11.575 1.00 90.38 92 ILE A CA 1
ATOM 721 C C . ILE A 1 92 ? -14.882 -4.455 12.685 1.00 90.38 92 ILE A C 1
ATOM 723 O O . ILE A 1 92 ? -15.834 -3.683 12.830 1.00 90.38 92 ILE A O 1
ATOM 727 N N . ALA A 1 93 ? -14.651 -5.472 13.506 1.00 88.19 93 ALA A N 1
ATOM 728 C CA . ALA A 1 93 ? -15.431 -5.712 14.707 1.00 88.19 93 ALA A CA 1
ATOM 729 C C . ALA A 1 93 ? -14.551 -6.222 15.855 1.00 88.19 93 ALA A C 1
ATOM 731 O O . ALA A 1 93 ? -13.491 -6.834 15.667 1.00 88.19 93 ALA A O 1
ATOM 732 N N . ASN A 1 94 ? -15.016 -5.980 17.076 1.00 84.38 94 ASN A N 1
ATOM 733 C CA . ASN A 1 94 ? -14.500 -6.613 18.283 1.00 84.38 94 ASN A CA 1
ATOM 734 C C . ASN A 1 94 ? -15.594 -7.509 18.896 1.00 84.38 94 ASN A C 1
ATOM 736 O O . ASN A 1 94 ? -16.703 -7.589 18.375 1.00 84.38 94 ASN A O 1
ATOM 740 N N . GLU A 1 95 ? -15.283 -8.210 19.985 1.00 82.44 95 GLU A N 1
ATOM 741 C CA . GLU A 1 95 ? -16.217 -9.170 20.602 1.00 82.44 95 GLU A CA 1
ATOM 742 C C . GLU A 1 95 ? -17.461 -8.522 21.212 1.00 82.44 95 GLU A C 1
ATOM 744 O O . GLU A 1 95 ? -18.485 -9.179 21.368 1.00 82.44 95 GLU A O 1
ATOM 749 N N . THR A 1 96 ? -17.370 -7.246 21.581 1.00 82.44 96 THR A N 1
ATOM 750 C CA . THR A 1 96 ? -18.433 -6.506 22.269 1.00 82.44 96 THR A CA 1
ATOM 751 C C . THR A 1 96 ? -19.167 -5.539 21.342 1.00 82.44 96 THR A C 1
ATOM 753 O O . THR A 1 96 ? -20.071 -4.825 21.780 1.00 82.44 96 THR A O 1
ATOM 756 N N . ALA A 1 97 ? -18.793 -5.501 20.062 1.00 81.06 97 ALA A N 1
ATOM 757 C CA . ALA A 1 97 ? -19.328 -4.574 19.087 1.00 81.06 97 ALA A CA 1
ATOM 758 C C . ALA A 1 97 ? -20.756 -4.971 18.714 1.00 81.06 97 ALA A C 1
ATOM 760 O O . ALA A 1 97 ? -21.009 -6.058 18.203 1.00 81.06 97 ALA A O 1
ATOM 761 N N . ILE A 1 98 ? -21.689 -4.045 18.926 1.00 83.25 98 ILE A N 1
ATOM 762 C CA . ILE A 1 98 ? -23.078 -4.183 18.467 1.00 83.25 98 ILE A CA 1
ATOM 763 C C . ILE A 1 98 ? -23.178 -3.858 16.965 1.00 83.25 98 ILE A C 1
ATOM 765 O O . ILE A 1 98 ? -24.056 -4.362 16.271 1.00 83.25 98 ILE A O 1
ATOM 769 N N . TYR A 1 99 ? -22.261 -3.035 16.451 1.00 86.94 99 TYR A N 1
ATOM 770 C CA . TYR A 1 99 ? -22.179 -2.625 15.051 1.00 86.94 99 TYR A CA 1
ATOM 771 C C . TYR A 1 99 ? -20.748 -2.766 14.530 1.00 86.94 99 TYR A C 1
ATOM 773 O O . TYR A 1 99 ? -19.784 -2.537 15.260 1.00 86.94 99 TYR A O 1
ATOM 781 N N . CYS A 1 100 ? -20.611 -3.125 13.254 1.00 87.94 100 CYS A N 1
ATOM 782 C CA . CYS A 1 100 ? -19.310 -3.166 12.593 1.00 87.94 100 CYS A CA 1
ATOM 783 C C . CYS A 1 100 ? -18.873 -1.752 12.198 1.00 87.94 100 CYS A C 1
ATOM 785 O O . CYS A 1 100 ? -19.689 -0.948 11.746 1.00 87.94 100 CYS A O 1
ATOM 787 N N . ALA A 1 101 ? -17.580 -1.469 12.324 1.00 88.69 101 ALA A N 1
ATOM 788 C CA . ALA A 1 101 ? -16.975 -0.297 11.712 1.00 88.69 101 ALA A CA 1
ATOM 789 C C . ALA A 1 101 ? -16.569 -0.634 10.273 1.00 88.69 101 ALA A C 1
ATOM 791 O O . ALA A 1 101 ? -16.060 -1.722 10.006 1.00 88.69 101 ALA A O 1
ATOM 792 N N . MET A 1 102 ? -16.795 0.298 9.354 1.00 90.75 102 MET A N 1
ATOM 793 C CA . MET A 1 102 ? -16.439 0.162 7.943 1.00 90.75 102 MET A CA 1
ATOM 794 C C . MET A 1 102 ? -15.434 1.252 7.591 1.00 90.75 102 MET A C 1
ATOM 796 O O . MET A 1 102 ? -15.603 2.401 7.997 1.00 90.75 102 MET A O 1
ATOM 800 N N . VAL A 1 103 ? -14.388 0.887 6.858 1.00 88.94 103 VAL A N 1
ATOM 801 C CA . VAL A 1 103 ? -13.325 1.797 6.425 1.00 88.94 103 VAL A CA 1
ATOM 802 C C . VAL A 1 103 ? -13.117 1.637 4.927 1.00 88.94 103 VAL A C 1
ATOM 804 O O . VAL A 1 103 ? -12.918 0.520 4.452 1.00 88.94 103 VAL A O 1
ATOM 807 N N . ASP A 1 104 ? -13.135 2.738 4.182 1.00 87.88 104 ASP A N 1
ATOM 808 C CA . ASP A 1 104 ? -12.872 2.708 2.743 1.00 87.88 104 ASP A CA 1
ATOM 809 C C . ASP A 1 104 ? -11.372 2.485 2.474 1.00 87.88 104 ASP A C 1
ATOM 811 O O . ASP A 1 104 ? -10.493 3.139 3.049 1.00 87.88 104 ASP A O 1
ATOM 815 N N . ILE A 1 105 ? -11.060 1.548 1.579 1.00 81.25 105 ILE A N 1
ATOM 816 C CA . ILE A 1 105 ? -9.679 1.227 1.196 1.00 81.25 105 ILE A CA 1
ATOM 817 C C . ILE A 1 105 ? -8.984 2.434 0.540 1.00 81.25 105 ILE A C 1
ATOM 819 O O . ILE A 1 105 ? -7.773 2.617 0.703 1.00 81.25 105 ILE A O 1
ATOM 823 N N . LEU A 1 106 ? -9.719 3.269 -0.198 1.00 78.56 106 LEU A N 1
ATOM 824 C CA . LEU A 1 106 ? -9.181 4.455 -0.865 1.00 78.56 106 LEU A CA 1
ATOM 825 C C . LEU A 1 106 ? -8.778 5.541 0.134 1.00 78.56 106 LEU A C 1
ATOM 827 O O . LEU A 1 106 ? -7.750 6.189 -0.068 1.00 78.56 106 LEU A O 1
ATOM 831 N N . GLU A 1 107 ? -9.524 5.714 1.225 1.00 80.44 107 GLU A N 1
ATOM 832 C CA . GLU A 1 107 ? -9.126 6.615 2.315 1.00 80.44 107 GLU A CA 1
ATOM 833 C C . GLU A 1 107 ? -7.841 6.121 2.982 1.00 80.44 107 GLU A C 1
ATOM 835 O O . GLU A 1 107 ? -6.889 6.884 3.170 1.00 80.44 107 GLU A O 1
ATOM 840 N N . LEU A 1 108 ? -7.762 4.812 3.244 1.00 77.06 108 LEU A N 1
ATOM 841 C CA . LEU A 1 108 ? -6.564 4.176 3.790 1.00 77.06 108 LEU A CA 1
ATOM 842 C C . LEU A 1 108 ? -5.340 4.411 2.886 1.00 77.06 108 LEU A C 1
ATOM 844 O O . LEU A 1 108 ? -4.244 4.710 3.364 1.00 77.06 108 LEU A O 1
ATOM 848 N N . HIS A 1 109 ? -5.530 4.323 1.567 1.00 72.31 109 HIS A N 1
ATOM 849 C CA . HIS A 1 109 ? -4.488 4.586 0.580 1.00 72.31 109 HIS A CA 1
ATOM 850 C C . HIS A 1 109 ? -3.988 6.034 0.622 1.00 72.31 109 HIS A C 1
ATOM 852 O O . HIS A 1 109 ? -2.774 6.255 0.605 1.00 72.31 109 HIS A O 1
ATOM 858 N N . GLN A 1 110 ? -4.880 7.022 0.702 1.00 73.06 110 GLN A N 1
ATOM 859 C CA . GLN A 1 110 ? -4.481 8.432 0.753 1.00 73.06 110 GLN A CA 1
ATOM 860 C C . GLN A 1 110 ? -3.563 8.722 1.946 1.00 73.06 110 GLN A C 1
ATOM 862 O O . GLN A 1 110 ? -2.572 9.433 1.791 1.00 73.06 110 GLN A O 1
ATOM 867 N N . LEU A 1 111 ? -3.812 8.084 3.092 1.00 72.88 111 LEU A N 1
ATOM 868 C CA . LEU A 1 111 ? -2.977 8.210 4.290 1.00 72.88 111 LEU A CA 1
ATOM 869 C C . LEU A 1 111 ? -1.582 7.577 4.145 1.00 72.88 111 LEU A C 1
ATOM 871 O O . LEU A 1 111 ? -0.666 7.916 4.890 1.00 72.88 111 LEU A O 1
ATOM 875 N N . THR A 1 112 ? -1.390 6.657 3.194 1.00 67.38 112 THR A N 1
ATOM 876 C CA . THR A 1 112 ? -0.067 6.066 2.922 1.00 67.38 112 THR A CA 1
ATOM 877 C C . THR A 1 112 ? 0.801 6.908 1.989 1.00 67.38 112 THR A C 1
ATOM 879 O O . THR A 1 112 ? 2.016 6.657 1.908 1.00 67.38 112 THR A O 1
ATOM 882 N N . LYS A 1 113 ? 0.210 7.875 1.272 1.00 67.81 113 LYS A N 1
ATOM 883 C CA . LYS A 1 113 ? 0.953 8.749 0.362 1.00 67.81 113 LYS A CA 1
ATOM 884 C C . LYS A 1 113 ? 1.844 9.687 1.184 1.00 67.81 113 LYS A C 1
ATOM 886 O O . LYS A 1 113 ? 1.375 10.261 2.163 1.00 67.81 113 LYS A O 1
ATOM 891 N N . PRO A 1 114 ? 3.129 9.847 0.827 1.00 59.69 114 PRO A N 1
ATOM 892 C CA . PRO A 1 114 ? 3.965 10.849 1.472 1.00 59.69 114 PRO A CA 1
ATOM 893 C C . PRO A 1 114 ? 3.348 12.237 1.257 1.00 59.69 114 PRO A C 1
ATOM 895 O O . PRO A 1 114 ? 3.063 12.634 0.127 1.00 59.69 114 PRO A O 1
ATOM 898 N N . THR A 1 115 ? 3.130 12.971 2.347 1.00 53.84 115 THR A N 1
ATOM 899 C CA . THR A 1 115 ? 2.709 14.374 2.325 1.00 53.84 115 THR A CA 1
ATOM 900 C C . THR A 1 115 ? 3.850 15.217 1.763 1.00 53.84 115 THR A C 1
ATOM 902 O O . THR A 1 115 ? 4.734 15.641 2.503 1.00 53.84 115 THR A O 1
ATOM 905 N N . GLY A 1 116 ? 3.876 15.405 0.444 1.00 48.41 116 GLY A N 1
ATOM 906 C CA . GLY A 1 116 ? 4.876 16.242 -0.215 1.00 48.41 116 GLY A CA 1
ATOM 907 C C . GLY A 1 116 ? 5.291 15.725 -1.583 1.00 48.41 116 GLY A C 1
ATOM 908 O O . GLY A 1 116 ? 6.276 15.013 -1.724 1.00 48.41 116 GLY A O 1
ATOM 909 N N . THR A 1 117 ? 4.558 16.143 -2.604 1.00 37.25 117 THR A N 1
ATOM 910 C CA . THR A 1 117 ? 5.130 16.534 -3.900 1.00 37.25 117 THR A CA 1
ATOM 911 C C . THR A 1 117 ? 4.213 17.626 -4.425 1.00 37.25 117 THR A C 1
ATOM 913 O O . THR A 1 117 ? 3.296 17.396 -5.204 1.00 37.25 117 THR A O 1
ATOM 916 N N . ILE A 1 118 ? 4.396 18.819 -3.859 1.00 43.34 118 ILE A N 1
ATOM 917 C CA . ILE A 1 118 ? 3.964 20.049 -4.511 1.00 43.34 118 ILE A CA 1
ATOM 918 C C . ILE A 1 118 ? 4.889 20.164 -5.724 1.00 43.34 118 ILE A C 1
ATOM 920 O O . ILE A 1 118 ? 6.107 20.249 -5.557 1.00 43.34 118 ILE A O 1
ATOM 924 N N . SER A 1 119 ? 4.299 20.017 -6.908 1.00 36.19 119 SER A N 1
ATOM 925 C CA . SER A 1 119 ? 4.881 20.385 -8.201 1.00 36.19 119 SER A CA 1
ATOM 926 C C . SER A 1 119 ? 5.304 21.845 -8.221 1.00 36.19 119 SER A C 1
ATOM 928 O O . SER A 1 119 ? 4.489 22.657 -7.723 1.00 36.19 119 SER A O 1
#